Protein AF-A0A382TLR5-F1 (afdb_monomer)

Secondary structure (DSSP, 8-state):
--HHHHHHHHHHHHHHHGGGG------------GGG--------TT-----HHHHHHHIIIIITTTSSTTT-GGG---TT--STTGGGGHHHHHHHHHHHHTT-SS--

Solvent-accessible surface area (backbone atoms only — not comparable to full-atom values): 6902 Å² total; per-residue (Å²): 133,71,68,65,60,54,52,54,52,53,54,53,54,54,56,62,60,67,64,77,73,72,76,77,72,91,66,84,74,77,78,75,63,80,90,75,68,76,77,78,74,71,76,57,95,78,66,78,84,81,49,53,64,59,51,26,50,49,45,54,70,71,43,30,78,47,18,16,87,83,67,35,44,95,82,37,62,44,67,92,58,46,56,81,54,30,80,84,41,42,72,60,48,51,50,51,51,53,38,44,77,67,61,66,44,79,73,131

pLDDT: mean 78.65, std 18.73, range [50.59, 98.19]

Mean predicted aligned error: 16.0 Å

Foldseek 3Di:
DPPVVVVVVVVVVVVVVVPPPPDPDPPPPPPPDPPPPPPPCPPDPPDDPCDQVNVQVVCVVFPQVQADPPNCPPVHHCVVPGSVCCVVVVVRNVSVVVCVVVVVPPDD

Structure (mmCIF, N/CA/C/O backbone):
data_AF-A0A382TLR5-F1
#
_entry.id   AF-A0A382TLR5-F1
#
loop_
_atom_site.group_PDB
_atom_site.id
_atom_site.type_symbol
_atom_site.label_atom_id
_atom_site.label_alt_id
_atom_site.label_comp_id
_atom_site.label_asym_id
_atom_site.label_entity_id
_atom_site.label_seq_id
_atom_site.pdbx_PDB_ins_code
_atom_site.Cartn_x
_atom_site.Cartn_y
_atom_site.Cartn_z
_atom_site.occupancy
_atom_site.B_iso_or_equiv
_atom_site.auth_seq_id
_atom_site.auth_comp_id
_atom_site.auth_asym_id
_atom_site.auth_atom_id
_atom_site.pdbx_PDB_model_num
ATOM 1 N N . MET A 1 1 ? -33.501 46.271 10.110 1.00 57.66 1 MET A N 1
ATOM 2 C CA . MET A 1 1 ? -33.011 44.905 9.808 1.00 57.66 1 MET A CA 1
ATOM 3 C C . MET A 1 1 ? -32.098 44.815 8.574 1.00 57.66 1 MET A C 1
ATOM 5 O O . MET A 1 1 ? -31.612 43.728 8.316 1.00 57.66 1 MET A O 1
ATOM 9 N N . ASN A 1 2 ? -31.768 45.918 7.875 1.00 54.25 2 ASN A N 1
ATOM 10 C CA . ASN A 1 2 ? -30.864 45.900 6.702 1.00 54.25 2 ASN A CA 1
ATOM 11 C C . ASN A 1 2 ? -29.442 46.430 6.968 1.00 54.25 2 ASN A C 1
ATOM 13 O O . ASN A 1 2 ? -28.609 46.407 6.073 1.00 54.25 2 ASN A O 1
ATOM 17 N N . THR A 1 3 ? -29.156 46.935 8.170 1.00 56.38 3 THR A N 1
ATOM 18 C CA . THR A 1 3 ? -27.842 47.507 8.520 1.00 56.38 3 THR A CA 1
ATOM 19 C C . THR A 1 3 ? -26.846 46.459 9.023 1.00 56.38 3 THR A C 1
ATOM 21 O O . THR A 1 3 ? -25.641 46.653 8.921 1.00 56.38 3 THR A O 1
ATOM 24 N N . LEU A 1 4 ? -27.339 45.329 9.543 1.00 57.44 4 LEU A N 1
ATOM 25 C CA . LEU A 1 4 ? -26.509 44.219 10.026 1.00 57.44 4 LEU A CA 1
ATOM 26 C C . LEU A 1 4 ? -25.977 43.3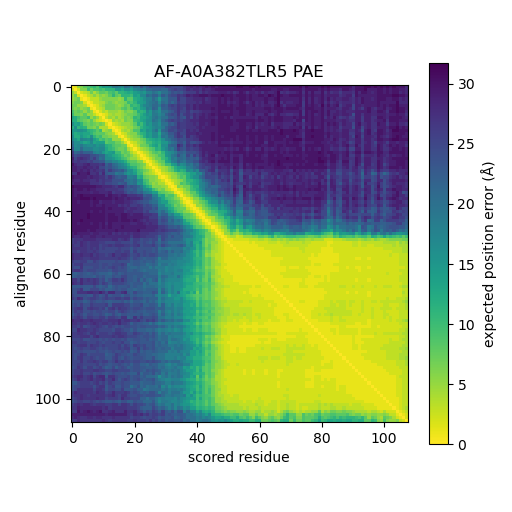52 8.875 1.00 57.44 4 LEU A C 1
ATOM 28 O O . LEU A 1 4 ? -24.845 42.882 8.928 1.00 57.44 4 LEU A O 1
ATOM 32 N N . THR A 1 5 ? -26.763 43.177 7.811 1.00 58.38 5 THR A N 1
ATOM 33 C CA . THR A 1 5 ? -26.378 42.379 6.638 1.00 58.38 5 THR A CA 1
ATOM 34 C C . THR A 1 5 ? -25.335 43.080 5.768 1.00 58.38 5 THR A C 1
ATOM 36 O O . THR A 1 5 ? -24.430 42.424 5.262 1.00 58.38 5 THR A O 1
ATOM 39 N N . THR A 1 6 ? -25.386 44.409 5.643 1.00 58.94 6 THR A N 1
ATOM 40 C CA . THR A 1 6 ? -24.368 45.183 4.910 1.00 58.94 6 THR A CA 1
ATOM 41 C C . THR A 1 6 ? -23.021 45.214 5.632 1.00 58.94 6 THR A C 1
ATOM 43 O O . THR A 1 6 ? -21.982 45.121 4.980 1.00 58.94 6 THR A O 1
ATOM 46 N N . ALA A 1 7 ? -23.021 45.266 6.968 1.00 59.50 7 ALA A N 1
ATOM 47 C CA . ALA A 1 7 ? -21.796 45.210 7.766 1.00 59.50 7 ALA A CA 1
ATOM 48 C C . ALA A 1 7 ? -21.058 43.867 7.605 1.00 59.50 7 ALA A C 1
ATOM 50 O O . ALA A 1 7 ? -19.842 43.850 7.431 1.00 59.50 7 ALA A O 1
ATOM 51 N N . LEU A 1 8 ? -21.790 42.746 7.583 1.00 59.62 8 LEU A N 1
ATOM 52 C CA . LEU A 1 8 ? -21.217 41.408 7.380 1.00 59.62 8 LEU A CA 1
ATOM 53 C C . LEU A 1 8 ? -20.593 41.229 5.985 1.00 59.62 8 LEU A C 1
ATOM 55 O O . LEU A 1 8 ? -19.514 40.648 5.871 1.00 59.62 8 LEU A O 1
ATOM 59 N N . VAL A 1 9 ? -21.217 41.770 4.932 1.00 60.38 9 VAL A N 1
ATOM 60 C CA . VAL A 1 9 ? -20.674 41.708 3.561 1.00 60.38 9 VAL A CA 1
ATOM 61 C C . VAL A 1 9 ? -19.407 42.561 3.416 1.00 60.38 9 VAL A C 1
ATOM 63 O O . VAL A 1 9 ? -18.444 42.119 2.791 1.00 60.38 9 VAL A O 1
ATOM 66 N N . ALA A 1 10 ? -19.363 43.747 4.033 1.00 57.56 10 ALA A N 1
ATOM 67 C CA . ALA A 1 10 ? -18.185 44.617 3.992 1.00 57.56 10 ALA A CA 1
ATOM 68 C C . ALA A 1 10 ? -16.969 43.995 4.704 1.00 57.56 10 ALA A C 1
ATOM 70 O O . ALA A 1 10 ? -15.849 44.083 4.203 1.00 57.56 10 ALA A O 1
ATOM 71 N N . ILE A 1 11 ? -17.193 43.311 5.832 1.00 59.78 11 ILE A N 1
ATOM 72 C CA . ILE A 1 11 ? -16.132 42.603 6.564 1.00 59.78 11 ILE A CA 1
ATOM 73 C C . ILE A 1 11 ? -15.613 41.409 5.743 1.00 59.78 11 ILE A C 1
ATOM 75 O O . ILE A 1 11 ? -14.402 41.216 5.646 1.00 59.78 11 ILE A O 1
ATOM 79 N N . GLY A 1 12 ? -16.502 40.650 5.090 1.00 55.25 12 GLY A N 1
ATOM 80 C CA . GLY A 1 12 ? -16.116 39.531 4.220 1.00 55.25 12 GLY A CA 1
ATOM 81 C C . GLY A 1 12 ? -15.308 39.960 2.989 1.00 55.25 12 GLY A C 1
ATOM 82 O O . GLY A 1 12 ? -14.319 39.313 2.646 1.00 55.25 12 GLY A O 1
ATOM 83 N N . ALA A 1 13 ? -15.671 41.082 2.360 1.00 58.66 13 ALA A N 1
ATOM 84 C CA . ALA A 1 13 ? -14.928 41.639 1.228 1.00 58.66 13 ALA A CA 1
ATOM 85 C C . ALA A 1 13 ? -13.542 42.175 1.637 1.00 58.66 13 ALA A C 1
ATOM 87 O O . ALA A 1 13 ? -12.572 41.986 0.905 1.00 58.66 13 ALA A O 1
ATOM 88 N N . ALA A 1 14 ? -13.421 42.783 2.824 1.00 58.06 14 ALA A N 1
ATOM 89 C CA . ALA A 1 14 ? -12.139 43.250 3.354 1.00 58.06 14 ALA A CA 1
ATOM 90 C C . ALA A 1 14 ? -11.178 42.091 3.691 1.00 58.06 14 ALA A C 1
ATOM 92 O O . ALA A 1 14 ? -9.980 42.189 3.432 1.00 58.06 14 ALA A O 1
ATOM 93 N N . LEU A 1 15 ? -11.699 40.970 4.204 1.00 57.91 15 LEU A N 1
ATOM 94 C CA . LEU A 1 15 ? -10.915 39.756 4.475 1.00 57.91 15 LEU A CA 1
ATOM 95 C C . LEU A 1 15 ? -10.439 39.048 3.195 1.00 57.91 15 LEU A C 1
ATOM 97 O O . LEU A 1 15 ? -9.322 38.536 3.169 1.00 57.91 15 LEU A O 1
ATOM 101 N N . LEU A 1 16 ? -11.233 39.066 2.119 1.00 55.94 16 LEU A N 1
ATOM 102 C CA . LEU A 1 16 ? -10.838 38.515 0.813 1.00 55.94 16 LEU A CA 1
ATOM 103 C C . LEU A 1 16 ? -9.702 39.309 0.143 1.00 55.94 16 LEU A C 1
ATOM 105 O O . LEU A 1 16 ? -8.878 38.718 -0.557 1.00 55.94 16 LEU A O 1
ATOM 109 N N . LEU A 1 17 ? -9.623 40.626 0.368 1.00 57.62 17 LEU A N 1
ATOM 110 C CA . LEU A 1 17 ? -8.530 41.452 -0.162 1.00 57.62 17 LEU A CA 1
ATOM 111 C C . LEU A 1 17 ? -7.202 41.241 0.584 1.00 57.62 17 LEU A C 1
ATOM 113 O O . LEU A 1 17 ? -6.145 41.352 -0.028 1.00 57.62 17 LEU A O 1
ATOM 117 N N . ALA A 1 18 ? -7.234 40.888 1.872 1.00 55.72 18 ALA A N 1
ATOM 118 C CA . ALA A 1 18 ? -6.023 40.709 2.680 1.00 55.72 18 ALA A CA 1
ATOM 119 C C . ALA A 1 18 ? -5.237 39.413 2.377 1.00 55.72 18 ALA A C 1
ATOM 121 O O . ALA A 1 18 ? -4.089 39.286 2.788 1.00 55.72 18 ALA A O 1
ATOM 122 N N . VAL A 1 19 ? -5.824 38.452 1.654 1.00 57.34 19 VAL A N 1
ATOM 123 C CA . VAL A 1 19 ? -5.176 37.166 1.314 1.00 57.34 19 VAL A CA 1
ATOM 124 C C . VAL A 1 19 ? -4.249 37.256 0.092 1.00 57.34 19 VAL A C 1
ATOM 126 O O . VAL A 1 19 ? -3.438 36.363 -0.130 1.00 57.34 19 VAL A O 1
ATOM 129 N N . GLN A 1 20 ? -4.317 38.332 -0.696 1.00 55.00 20 GLN A N 1
ATOM 130 C CA . GLN A 1 20 ? -3.586 38.432 -1.969 1.00 55.00 20 GLN A CA 1
ATOM 131 C C . GLN A 1 20 ? -2.110 38.844 -1.840 1.00 55.00 20 GLN A C 1
ATOM 133 O O . GLN A 1 20 ? -1.415 38.865 -2.850 1.00 55.00 20 GLN A O 1
ATOM 138 N N . THR A 1 21 ? -1.610 39.146 -0.636 1.00 54.81 21 THR A N 1
ATOM 139 C CA . THR A 1 21 ? -0.223 39.615 -0.434 1.00 54.81 21 THR A CA 1
ATOM 140 C C . THR A 1 21 ? 0.663 38.627 0.325 1.00 54.81 21 THR A C 1
ATOM 142 O O . THR A 1 21 ? 1.677 39.026 0.892 1.00 54.81 21 THR A O 1
ATOM 145 N N . VAL A 1 22 ? 0.294 37.344 0.383 1.00 51.81 22 VAL A N 1
ATOM 146 C CA . VAL A 1 22 ? 1.261 36.307 0.765 1.00 51.81 22 VAL A CA 1
ATOM 147 C C . VAL A 1 22 ? 2.089 36.001 -0.476 1.00 51.81 22 VAL A C 1
ATOM 149 O O . VAL A 1 22 ? 1.694 35.177 -1.297 1.00 51.81 22 VAL A O 1
ATOM 152 N N . ASP A 1 23 ? 3.208 36.708 -0.624 1.00 58.72 23 ASP A N 1
ATOM 153 C CA . ASP A 1 23 ? 4.270 36.339 -1.554 1.00 58.72 23 ASP A CA 1
ATOM 154 C C . ASP A 1 23 ? 4.778 34.939 -1.167 1.00 58.72 23 ASP A C 1
ATOM 156 O O . ASP A 1 23 ? 5.316 34.766 -0.065 1.00 58.72 23 ASP A O 1
ATOM 160 N N . PRO A 1 24 ? 4.577 33.907 -2.006 1.00 56.28 24 PRO A N 1
ATOM 161 C CA . PRO A 1 24 ? 5.185 32.615 -1.766 1.00 56.28 24 PRO A CA 1
ATOM 162 C C . PRO A 1 24 ? 6.692 32.790 -1.936 1.00 56.28 24 PRO A C 1
ATOM 164 O O . PRO A 1 24 ? 7.160 33.115 -3.023 1.00 56.28 24 PRO A O 1
ATOM 167 N N . ASP A 1 25 ? 7.397 32.636 -0.818 1.00 50.59 25 ASP A N 1
ATOM 168 C CA . ASP A 1 25 ? 8.819 32.343 -0.678 1.00 50.59 25 ASP A CA 1
ATOM 169 C C . ASP A 1 25 ? 9.589 32.370 -2.007 1.00 50.59 25 ASP A C 1
ATOM 171 O O . ASP A 1 25 ? 9.527 31.443 -2.819 1.00 50.59 25 ASP A O 1
ATOM 175 N N . SER A 1 26 ? 10.354 33.443 -2.204 1.00 56.38 26 SER A N 1
ATOM 176 C CA . SER A 1 26 ? 11.441 33.536 -3.175 1.00 56.38 26 SER A CA 1
ATOM 177 C C . SER A 1 26 ? 12.583 32.585 -2.791 1.00 56.38 26 SER A C 1
ATOM 179 O O . SER A 1 26 ? 13.739 32.993 -2.669 1.00 56.38 26 SER A O 1
ATOM 181 N N . GLY A 1 27 ? 12.261 31.319 -2.550 1.00 52.16 27 GLY A N 1
ATOM 182 C CA . GLY A 1 27 ? 13.214 30.238 -2.534 1.00 52.16 27 GLY A CA 1
ATOM 183 C C . GLY A 1 27 ? 13.726 30.092 -3.955 1.00 52.16 27 GLY A C 1
ATOM 184 O O . GLY A 1 27 ? 12.970 29.800 -4.882 1.00 52.16 27 GLY A O 1
ATOM 185 N N . SER A 1 28 ? 15.019 30.326 -4.147 1.00 54.06 28 SER A N 1
ATOM 186 C CA . SER A 1 28 ? 15.718 29.941 -5.364 1.00 54.06 28 SER A CA 1
ATOM 187 C C . SER A 1 28 ? 15.670 28.416 -5.473 1.00 54.06 28 SER A C 1
ATOM 189 O O . SER A 1 28 ? 16.562 27.717 -4.992 1.00 54.06 28 SER A O 1
ATOM 191 N N . TYR A 1 29 ? 14.598 27.885 -6.056 1.00 61.22 29 TYR A N 1
AT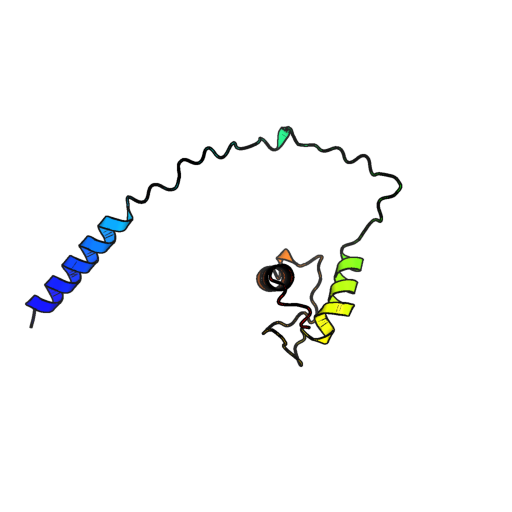OM 192 C CA . TYR A 1 29 ? 14.585 26.517 -6.537 1.00 61.22 29 TYR A CA 1
ATOM 193 C C . TYR A 1 29 ? 15.485 26.506 -7.769 1.00 61.22 29 TYR A C 1
ATOM 195 O O . TYR A 1 29 ? 15.130 26.960 -8.855 1.00 61.22 29 TYR A O 1
ATOM 203 N N . GLU A 1 30 ? 16.721 26.066 -7.576 1.00 52.94 30 GLU A N 1
ATOM 204 C CA . GLU A 1 30 ? 17.596 25.790 -8.699 1.00 52.94 30 GLU A CA 1
ATOM 205 C C . GLU A 1 30 ? 16.983 24.596 -9.439 1.00 52.94 30 GLU A C 1
ATOM 207 O O . GLU A 1 30 ? 16.986 23.463 -8.951 1.00 52.94 30 GLU A O 1
ATOM 212 N N . VAL A 1 31 ? 16.348 24.869 -10.581 1.00 58.72 31 VAL A N 1
ATOM 213 C CA . VAL A 1 31 ? 15.864 23.827 -11.487 1.00 58.72 31 VAL A CA 1
ATOM 214 C C . VAL A 1 31 ? 17.101 23.143 -12.048 1.00 58.72 31 VAL A C 1
ATOM 216 O O . VAL A 1 31 ? 17.680 23.589 -13.037 1.00 58.72 31 VAL A O 1
ATOM 219 N N . VAL A 1 32 ? 17.534 22.068 -11.395 1.00 62.94 32 VAL A N 1
ATOM 220 C CA . VAL A 1 32 ? 18.571 21.195 -11.941 1.00 62.94 32 VAL A CA 1
ATOM 221 C C . VAL A 1 32 ? 18.002 20.585 -13.219 1.00 62.94 32 VAL A C 1
ATOM 223 O O . VAL A 1 32 ? 17.023 19.837 -13.182 1.00 62.94 32 VAL A O 1
ATOM 226 N N . SER A 1 33 ? 18.585 20.958 -14.358 1.00 64.06 33 SER A N 1
ATOM 227 C CA . SER A 1 33 ? 18.168 20.483 -15.674 1.00 64.06 33 SER A CA 1
ATOM 228 C C . SER A 1 33 ? 18.222 18.946 -15.718 1.00 64.06 33 SER A C 1
ATOM 230 O O . SER A 1 33 ? 19.262 18.368 -15.386 1.00 64.06 33 SER A O 1
ATOM 232 N N . PRO A 1 34 ? 17.151 18.247 -16.149 1.00 58.75 34 PRO A N 1
ATOM 233 C CA . PRO A 1 34 ? 17.142 16.783 -16.248 1.00 58.75 34 PRO A CA 1
ATOM 234 C C . PRO A 1 34 ? 18.219 16.213 -17.182 1.00 58.75 34 PRO A C 1
ATOM 236 O O . PRO A 1 34 ? 18.523 15.025 -17.118 1.00 58.75 34 PRO A O 1
ATOM 239 N N . ALA A 1 35 ? 18.798 17.052 -18.046 1.00 59.19 35 ALA A N 1
ATOM 240 C CA . ALA A 1 35 ? 19.745 16.646 -19.078 1.00 59.19 35 ALA A CA 1
ATOM 241 C C . ALA A 1 35 ? 21.110 16.170 -18.544 1.00 59.19 35 ALA A C 1
ATOM 243 O O . ALA A 1 35 ? 21.838 15.515 -19.283 1.00 59.19 35 ALA A O 1
ATOM 244 N N . GLU A 1 36 ? 21.463 16.457 -17.285 1.00 52.34 36 GLU A N 1
ATOM 245 C CA . GLU A 1 36 ? 22.810 16.172 -16.756 1.00 52.34 36 GLU A CA 1
ATOM 246 C C . GLU A 1 36 ? 22.853 15.070 -15.691 1.00 52.34 36 GLU A C 1
ATOM 248 O O . GLU A 1 36 ? 23.932 14.664 -15.261 1.00 52.34 36 GLU A O 1
ATOM 253 N N . ARG A 1 37 ? 21.704 14.529 -15.268 1.00 60.53 37 ARG A N 1
ATOM 254 C CA . ARG A 1 37 ? 21.666 13.467 -14.252 1.00 60.53 37 ARG A CA 1
ATOM 255 C C . ARG A 1 37 ? 21.369 12.101 -14.861 1.00 60.53 37 ARG A C 1
ATOM 257 O O . ARG A 1 37 ? 20.483 11.383 -14.415 1.00 60.53 37 ARG A O 1
ATOM 264 N N . THR A 1 38 ? 22.180 11.699 -15.834 1.00 55.12 38 THR A N 1
ATOM 265 C CA . THR A 1 38 ? 22.379 10.275 -16.112 1.00 55.12 38 THR A CA 1
ATOM 266 C C . THR A 1 38 ? 23.368 9.731 -15.086 1.00 55.12 38 THR A C 1
ATOM 268 O O . THR A 1 38 ? 24.572 9.666 -15.330 1.00 55.12 38 THR A O 1
ATOM 271 N N . VAL A 1 39 ? 22.871 9.344 -13.911 1.00 58.94 39 VAL A N 1
ATOM 272 C CA . VAL A 1 39 ? 23.593 8.361 -13.099 1.00 58.94 39 VAL A CA 1
ATOM 273 C C . VAL A 1 39 ? 23.534 7.051 -13.871 1.00 58.94 39 VAL A C 1
ATOM 275 O O . VAL A 1 39 ? 22.543 6.328 -13.824 1.00 58.94 39 VAL A O 1
ATOM 278 N N . ALA A 1 40 ? 24.582 6.779 -14.646 1.00 59.94 40 ALA A N 1
ATOM 279 C CA . ALA A 1 40 ? 24.819 5.451 -15.175 1.00 59.94 40 ALA A CA 1
ATOM 280 C C . ALA A 1 40 ? 25.095 4.538 -13.974 1.00 59.94 40 ALA A C 1
ATOM 282 O O . ALA A 1 40 ? 26.231 4.410 -13.520 1.00 59.94 40 ALA A O 1
ATOM 283 N N . PHE A 1 41 ? 24.038 3.938 -13.429 1.00 60.09 41 PHE A N 1
ATOM 284 C CA . PHE A 1 41 ? 24.163 2.742 -12.612 1.00 60.09 41 PHE A CA 1
ATOM 285 C C . PHE A 1 41 ? 24.636 1.642 -13.563 1.00 60.09 41 PHE A C 1
ATOM 287 O O . PHE A 1 41 ? 23.841 0.936 -14.178 1.00 60.09 41 PHE A O 1
ATOM 29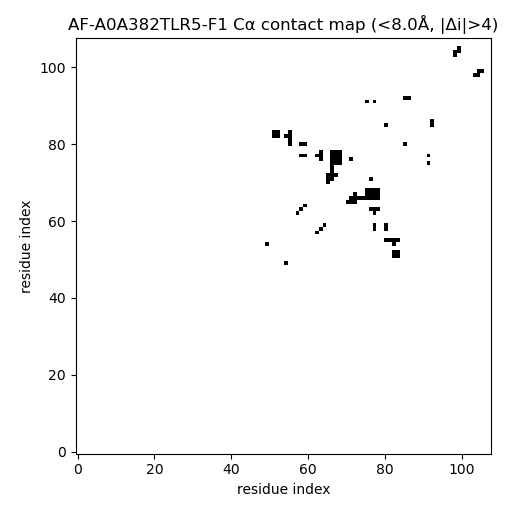4 N N . ALA A 1 42 ? 25.953 1.546 -13.752 1.00 62.94 42 ALA A N 1
ATOM 295 C CA . ALA A 1 42 ? 26.547 0.288 -14.161 1.00 62.94 42 ALA A CA 1
ATOM 296 C C . ALA A 1 42 ? 26.114 -0.710 -13.084 1.00 62.94 42 ALA A C 1
ATOM 298 O O . ALA A 1 42 ? 26.537 -0.569 -11.939 1.00 62.94 42 ALA A O 1
ATOM 299 N N . GLY A 1 43 ? 25.163 -1.588 -13.421 1.00 57.34 43 GLY A N 1
ATOM 300 C CA . GLY A 1 43 ? 24.576 -2.531 -12.477 1.00 57.34 43 GLY A CA 1
ATOM 301 C C . GLY A 1 43 ? 25.693 -3.249 -11.738 1.00 57.34 43 GLY A C 1
ATOM 302 O O . GLY A 1 43 ? 26.505 -3.934 -12.363 1.00 57.34 43 GLY A O 1
ATOM 303 N N . ASP A 1 44 ? 25.784 -3.012 -10.431 1.00 66.62 44 ASP A N 1
ATOM 304 C CA . ASP A 1 44 ? 26.721 -3.739 -9.595 1.00 66.62 44 ASP A CA 1
ATOM 305 C C . ASP A 1 44 ? 26.318 -5.222 -9.668 1.00 66.62 44 ASP A C 1
ATOM 307 O O . A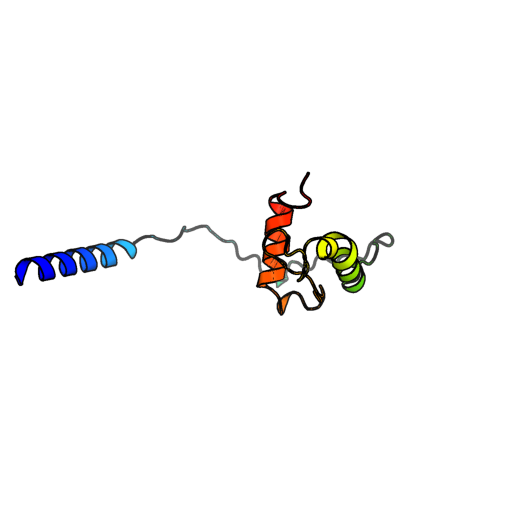SP A 1 44 ? 25.140 -5.541 -9.490 1.00 66.62 44 ASP A O 1
ATOM 311 N N . PRO A 1 45 ? 27.244 -6.148 -9.969 1.00 59.59 45 PRO A N 1
ATOM 312 C CA . PRO A 1 45 ? 26.922 -7.566 -10.130 1.00 59.59 45 PRO A CA 1
ATOM 313 C C . PRO A 1 45 ? 26.426 -8.236 -8.831 1.00 59.59 45 PRO A C 1
ATOM 315 O O . PRO A 1 45 ? 26.186 -9.442 -8.828 1.00 59.59 45 PRO A O 1
ATOM 318 N N . GLY A 1 46 ? 26.268 -7.478 -7.738 1.00 62.66 46 GLY A N 1
ATOM 319 C CA . GLY A 1 46 ? 25.630 -7.877 -6.489 1.00 62.66 46 GLY A CA 1
ATOM 320 C C . GLY A 1 46 ? 24.245 -7.267 -6.231 1.00 62.66 46 GLY A C 1
ATOM 321 O O . GLY A 1 46 ? 23.696 -7.512 -5.155 1.00 62.66 46 GLY A O 1
ATOM 322 N N . THR A 1 47 ? 23.645 -6.496 -7.151 1.00 68.44 47 THR A N 1
ATOM 323 C CA . THR A 1 47 ? 22.284 -5.978 -6.934 1.00 68.44 47 THR A CA 1
ATOM 324 C C . THR A 1 47 ? 21.260 -7.092 -7.097 1.00 68.44 47 THR A C 1
ATOM 326 O O . THR A 1 47 ? 21.065 -7.611 -8.195 1.00 68.44 47 THR A O 1
ATOM 329 N N . ILE A 1 48 ? 20.584 -7.438 -6.000 1.00 77.25 48 ILE A N 1
ATOM 330 C CA . ILE A 1 48 ? 19.351 -8.223 -6.046 1.00 77.25 48 ILE A CA 1
ATOM 331 C C . ILE A 1 48 ? 18.340 -7.427 -6.871 1.00 77.25 48 ILE A C 1
ATOM 333 O O . ILE A 1 48 ? 17.982 -6.309 -6.494 1.00 77.25 48 ILE A O 1
ATOM 337 N N . ASP A 1 49 ? 17.914 -7.996 -7.995 1.00 86.81 49 ASP A N 1
ATOM 338 C CA . ASP A 1 49 ? 16.828 -7.438 -8.790 1.00 86.81 49 ASP A CA 1
ATOM 339 C C . ASP A 1 49 ? 15.520 -7.706 -8.041 1.00 86.81 49 ASP A C 1
ATOM 341 O O . ASP A 1 49 ? 15.079 -8.849 -7.929 1.00 86.81 49 ASP A O 1
ATOM 345 N N . VAL A 1 50 ? 14.974 -6.662 -7.419 1.00 91.25 50 VAL A N 1
ATOM 346 C CA . VAL A 1 50 ? 13.689 -6.729 -6.723 1.00 91.25 50 VAL A CA 1
ATOM 347 C C . VAL A 1 50 ? 12.624 -6.286 -7.706 1.00 91.25 50 VAL A C 1
ATOM 349 O O . VAL A 1 50 ? 12.535 -5.108 -8.062 1.00 91.25 50 VAL A O 1
ATOM 352 N N . THR A 1 51 ? 11.796 -7.232 -8.124 1.00 96.00 51 THR A N 1
ATOM 353 C CA . THR A 1 51 ? 10.720 -6.970 -9.074 1.00 96.00 51 THR A CA 1
ATOM 354 C C . THR A 1 51 ? 9.505 -6.360 -8.374 1.00 96.00 51 THR A C 1
ATOM 356 O O . THR A 1 51 ? 9.325 -6.466 -7.158 1.00 96.00 51 THR A O 1
ATOM 359 N N . THR A 1 52 ? 8.603 -5.738 -9.136 1.00 96.00 52 THR A N 1
ATOM 360 C CA . THR A 1 52 ? 7.312 -5.289 -8.588 1.00 96.00 52 THR A CA 1
ATOM 361 C C . THR A 1 52 ? 6.460 -6.453 -8.085 1.00 96.00 52 THR A C 1
ATOM 363 O O . THR A 1 52 ? 5.693 -6.270 -7.145 1.00 96.00 52 THR A O 1
ATOM 366 N N . GLU A 1 53 ? 6.614 -7.649 -8.659 1.00 97.12 53 GLU A N 1
ATOM 367 C CA . GLU A 1 53 ? 5.942 -8.869 -8.198 1.00 97.12 53 GLU A CA 1
ATOM 368 C C . GLU A 1 53 ? 6.437 -9.301 -6.809 1.00 97.12 53 GLU A C 1
ATOM 370 O O . GLU A 1 53 ? 5.624 -9.619 -5.933 1.00 97.12 53 GLU A O 1
ATOM 375 N N . ASP A 1 54 ? 7.749 -9.217 -6.561 1.00 97.44 54 ASP A N 1
ATOM 376 C CA . ASP A 1 54 ? 8.323 -9.459 -5.232 1.00 97.44 54 ASP A CA 1
ATOM 377 C C . ASP A 1 54 ? 7.723 -8.492 -4.203 1.00 97.44 54 ASP A C 1
ATOM 379 O O . ASP A 1 54 ? 7.307 -8.893 -3.113 1.00 97.44 54 ASP A O 1
ATOM 383 N N . LEU A 1 55 ? 7.597 -7.212 -4.563 1.00 96.62 55 LEU A N 1
ATOM 384 C CA . LEU A 1 55 ? 6.991 -6.200 -3.696 1.00 96.62 55 LEU A CA 1
ATOM 385 C C . LEU A 1 55 ? 5.491 -6.450 -3.466 1.00 96.62 55 LEU A C 1
ATOM 387 O O . LEU A 1 55 ? 5.020 -6.322 -2.333 1.00 96.62 55 LEU A O 1
ATOM 391 N N . THR A 1 56 ? 4.742 -6.851 -4.495 1.00 98.06 56 THR A N 1
ATOM 392 C CA . THR A 1 56 ? 3.330 -7.248 -4.366 1.00 98.06 56 THR A CA 1
ATOM 393 C C . THR A 1 56 ? 3.183 -8.449 -3.428 1.00 98.06 56 THR A C 1
ATOM 395 O O . THR A 1 56 ? 2.270 -8.489 -2.599 1.00 98.06 56 THR A O 1
ATOM 398 N N . THR A 1 57 ? 4.117 -9.399 -3.470 1.00 97.88 57 THR A N 1
ATOM 399 C CA . THR A 1 57 ? 4.166 -10.531 -2.532 1.00 97.88 57 THR A CA 1
ATOM 400 C C . THR A 1 57 ? 4.418 -10.068 -1.095 1.00 97.88 57 THR A C 1
ATOM 402 O O . THR A 1 57 ? 3.734 -10.519 -0.175 1.00 97.88 57 THR A O 1
ATOM 405 N N . LEU A 1 58 ? 5.326 -9.110 -0.878 1.00 96.31 58 LEU A N 1
ATOM 406 C CA . LEU A 1 58 ? 5.579 -8.546 0.455 1.00 96.31 58 LEU A CA 1
ATOM 407 C C . LEU A 1 58 ? 4.341 -7.856 1.044 1.00 96.31 58 LEU A C 1
ATOM 409 O O . LEU A 1 58 ? 4.028 -8.058 2.220 1.00 96.31 58 LEU A O 1
ATOM 413 N N . VAL A 1 59 ? 3.614 -7.072 0.243 1.00 97.00 59 VAL A N 1
ATOM 414 C CA . VAL A 1 59 ? 2.382 -6.402 0.694 1.00 97.00 59 VAL A CA 1
ATOM 415 C C . VAL A 1 59 ? 1.325 -7.428 1.104 1.00 97.00 59 VAL A C 1
ATOM 417 O O . VAL A 1 59 ? 0.704 -7.293 2.163 1.00 97.00 59 VAL A O 1
ATOM 420 N N . GLN A 1 60 ? 1.146 -8.481 0.305 1.00 97.69 60 GLN A N 1
ATOM 421 C CA . GLN A 1 60 ? 0.219 -9.567 0.623 1.00 97.69 60 GLN A CA 1
ATOM 422 C C . GLN A 1 60 ? 0.612 -10.284 1.923 1.00 97.69 60 GLN A C 1
ATOM 424 O O . GLN A 1 60 ? -0.232 -10.519 2.786 1.00 97.69 60 GLN A O 1
ATOM 429 N N . GLN A 1 61 ? 1.902 -10.572 2.098 1.00 96.38 61 GLN A N 1
ATOM 430 C CA . GLN A 1 61 ? 2.397 -11.337 3.238 1.00 96.38 61 GLN A CA 1
ATOM 431 C C . GLN A 1 61 ? 2.332 -10.566 4.563 1.0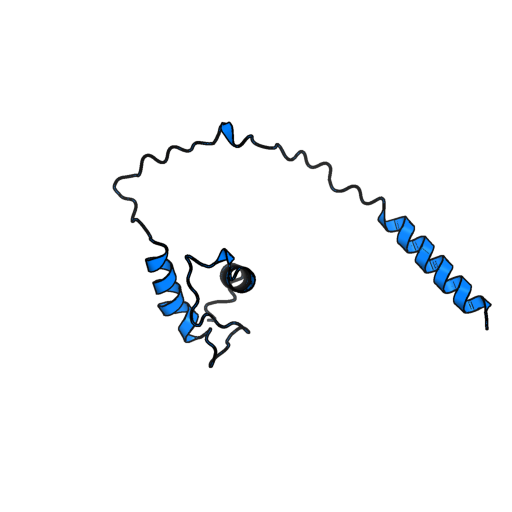0 96.38 61 GLN A C 1
ATOM 433 O O . GLN A 1 61 ? 1.995 -11.152 5.594 1.00 96.38 61 GLN A O 1
ATOM 438 N N . TYR A 1 62 ? 2.677 -9.278 4.563 1.00 95.00 62 TYR A N 1
ATOM 439 C CA . TYR A 1 62 ? 2.867 -8.523 5.806 1.00 95.00 62 TYR A CA 1
ATOM 440 C C . TYR A 1 62 ? 1.769 -7.504 6.086 1.00 95.00 62 TYR A C 1
ATOM 442 O O . TYR A 1 62 ? 1.489 -7.209 7.247 1.00 95.00 62 TYR A O 1
ATOM 450 N N . CYS A 1 63 ? 1.143 -6.952 5.048 1.00 95.69 63 CYS A N 1
ATOM 451 C CA . CYS A 1 63 ? 0.204 -5.849 5.209 1.00 95.69 63 CYS A CA 1
ATOM 452 C C . CYS A 1 63 ? -1.249 -6.334 5.141 1.00 95.69 63 CYS A C 1
ATOM 454 O O . CYS A 1 63 ? -2.057 -5.956 5.991 1.00 95.69 63 CYS A O 1
ATOM 456 N N . GLN A 1 64 ? -1.582 -7.206 4.181 1.00 96.94 64 GLN A N 1
ATOM 457 C CA . GLN A 1 64 ? -2.958 -7.682 3.966 1.00 96.94 64 GLN A CA 1
ATOM 458 C C . GLN A 1 64 ? -3.517 -8.517 5.120 1.00 96.94 64 GLN A C 1
ATOM 460 O O . GLN A 1 64 ? -4.732 -8.604 5.251 1.00 96.94 64 GLN A O 1
ATOM 465 N N . VAL A 1 65 ? -2.682 -9.095 5.988 1.00 94.25 65 VAL A N 1
ATOM 466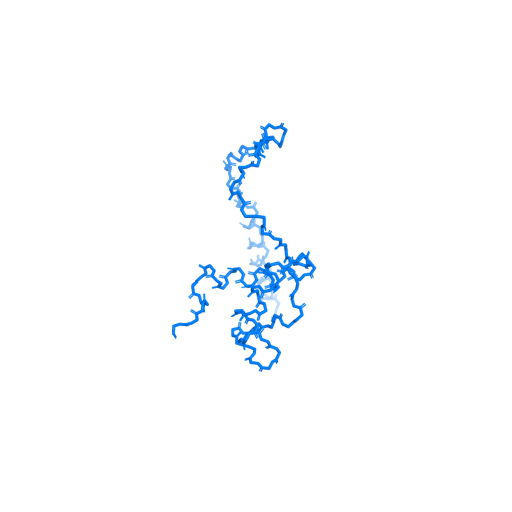 C CA . VAL A 1 65 ? -3.167 -9.871 7.146 1.00 94.25 65 VAL A CA 1
ATOM 467 C C . VAL A 1 65 ? -4.060 -9.014 8.058 1.00 94.25 65 VAL A C 1
ATOM 469 O O . VAL A 1 65 ? -5.093 -9.487 8.529 1.00 94.25 65 VAL A O 1
ATOM 472 N N . CYS A 1 66 ? -3.709 -7.737 8.248 1.00 95.62 66 CYS A N 1
ATOM 473 C CA . CYS A 1 66 ? -4.464 -6.799 9.089 1.00 95.62 66 CYS A CA 1
ATOM 474 C C . CYS A 1 66 ? -5.219 -5.732 8.277 1.00 95.62 66 CYS A C 1
ATOM 476 O O . CYS A 1 66 ? -6.273 -5.253 8.703 1.00 95.62 66 CYS A O 1
ATOM 478 N N . HIS A 1 67 ? -4.692 -5.350 7.112 1.00 97.06 67 HIS A N 1
ATOM 479 C CA . HIS A 1 67 ? -5.291 -4.365 6.213 1.00 97.06 67 HIS A CA 1
ATOM 480 C C . HIS A 1 67 ? -6.008 -5.065 5.061 1.00 97.06 67 HIS A C 1
ATOM 482 O O . HIS A 1 67 ? -5.525 -5.096 3.932 1.00 97.06 67 HIS A O 1
ATOM 488 N N . ASN A 1 68 ? -7.166 -5.641 5.352 1.00 97.62 68 ASN A N 1
ATOM 489 C CA . ASN A 1 68 ? -8.050 -6.273 4.374 1.00 97.62 68 ASN A CA 1
ATOM 490 C C . ASN A 1 68 ? -9.497 -5.833 4.614 1.00 97.62 68 ASN A C 1
ATOM 492 O O . ASN A 1 68 ? -9.785 -5.146 5.595 1.00 97.62 68 ASN A O 1
ATOM 496 N N . ASP A 1 69 ? -10.404 -6.264 3.741 1.00 97.88 69 ASP A N 1
ATOM 497 C CA . ASP A 1 69 ? -11.816 -5.856 3.784 1.00 97.88 69 ASP A CA 1
ATOM 498 C C . ASP A 1 69 ? -12.559 -6.329 5.045 1.00 97.88 69 ASP A C 1
ATOM 500 O O . ASP A 1 69 ? -13.613 -5.789 5.370 1.00 97.88 69 ASP A O 1
ATOM 504 N N . VAL A 1 70 ? -12.021 -7.323 5.763 1.00 97.12 70 VAL A N 1
ATOM 505 C CA . VAL A 1 70 ? -12.626 -7.875 6.984 1.00 97.12 70 VAL A CA 1
ATOM 506 C C . VAL A 1 70 ? -12.115 -7.149 8.226 1.00 97.12 70 VAL A C 1
ATOM 508 O O . VAL A 1 70 ? -12.900 -6.641 9.021 1.00 97.12 70 VAL A O 1
ATOM 511 N N . MET A 1 71 ? -10.795 -7.106 8.408 1.00 96.88 71 MET A N 1
ATOM 512 C CA . MET A 1 71 ? -10.150 -6.548 9.598 1.00 96.88 71 MET A CA 1
ATOM 513 C C . MET A 1 71 ? -10.106 -5.020 9.568 1.00 96.88 71 MET A C 1
ATOM 515 O O . MET A 1 71 ? -10.179 -4.391 10.621 1.00 96.88 71 MET A O 1
ATOM 519 N N . MET A 1 72 ? -9.948 -4.427 8.378 1.00 95.38 72 MET A N 1
ATOM 520 C CA . MET A 1 72 ? -9.955 -2.983 8.118 1.00 95.38 72 MET A CA 1
ATOM 521 C C . MET A 1 72 ? -9.116 -2.153 9.112 1.00 95.38 72 MET A C 1
ATOM 523 O O . MET A 1 72 ? -9.446 -1.010 9.450 1.00 95.38 72 MET A O 1
ATOM 527 N N . THR A 1 73 ? -8.012 -2.724 9.609 1.00 94.44 73 THR A N 1
ATOM 528 C CA . THR A 1 73 ? -7.190 -2.085 10.644 1.00 94.44 73 THR A CA 1
ATOM 529 C C . THR A 1 73 ? -6.614 -0.783 10.098 1.00 94.44 73 THR A C 1
ATOM 531 O O . THR A 1 73 ? -6.236 -0.696 8.932 1.00 94.44 73 THR A O 1
ATOM 534 N N . GLY A 1 74 ? -6.570 0.274 10.909 1.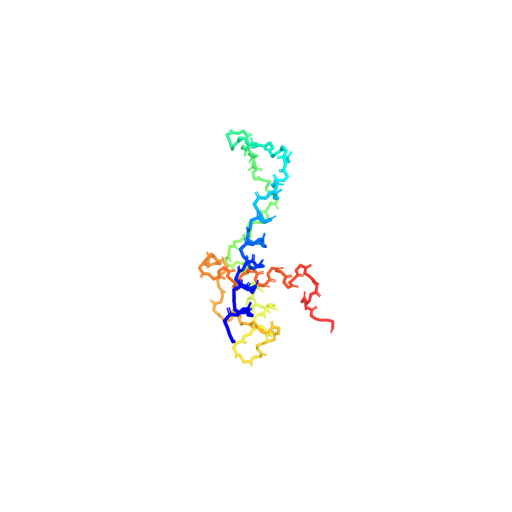00 91.31 74 GLY A N 1
ATOM 535 C CA . GLY A 1 74 ? -6.057 1.571 10.458 1.00 91.31 74 GLY A CA 1
ATOM 536 C C . GLY A 1 74 ? -6.881 2.233 9.341 1.00 91.31 74 GLY A C 1
ATOM 537 O O . GLY A 1 74 ? -6.348 3.138 8.688 1.00 91.31 74 GLY A O 1
ATOM 538 N N . ASN A 1 75 ? -8.143 1.808 9.161 1.00 93.75 75 ASN A N 1
ATOM 539 C CA . ASN A 1 75 ? -9.091 2.277 8.145 1.00 93.75 75 ASN A CA 1
ATOM 540 C C . ASN A 1 75 ? -8.545 2.121 6.716 1.00 93.75 75 ASN A C 1
ATOM 542 O O . ASN A 1 75 ? -8.531 3.074 5.936 1.00 93.75 75 ASN A O 1
ATOM 546 N N . MET A 1 76 ? -8.010 0.936 6.412 1.00 95.25 76 MET A N 1
ATOM 547 C CA . MET A 1 76 ? -7.369 0.630 5.135 1.00 95.25 76 MET A CA 1
ATOM 548 C C . MET A 1 76 ? -7.557 -0.840 4.761 1.00 95.25 76 MET A C 1
ATOM 550 O O . MET A 1 76 ? -7.358 -1.721 5.599 1.00 95.25 76 MET A O 1
ATOM 554 N N . SER A 1 77 ? -7.855 -1.082 3.483 1.00 97.19 77 SER A N 1
ATOM 555 C CA . SER A 1 77 ? -7.812 -2.404 2.861 1.00 97.19 77 SER A CA 1
ATOM 556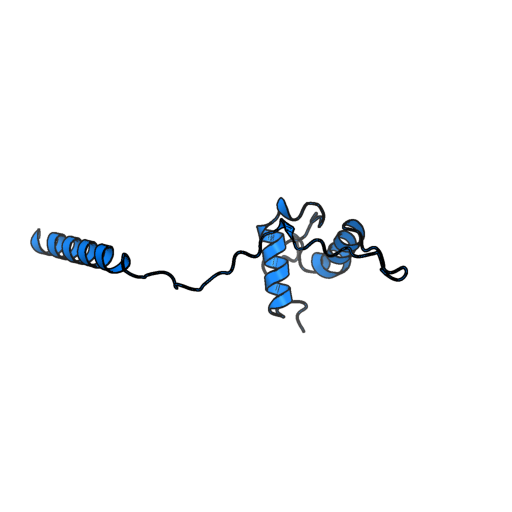 C C . SER A 1 77 ? -6.801 -2.419 1.720 1.00 97.19 77 SER A C 1
ATOM 558 O O . SER A 1 77 ? -6.779 -1.531 0.865 1.00 97.19 77 SER A O 1
ATOM 560 N N . LEU A 1 78 ? -5.968 -3.453 1.718 1.00 97.88 78 LEU A N 1
ATOM 561 C CA . LEU A 1 78 ? -4.991 -3.758 0.684 1.00 97.88 78 LEU A CA 1
ATOM 562 C C . LEU A 1 78 ? -5.379 -5.016 -0.099 1.00 97.88 78 LEU A C 1
ATOM 564 O O .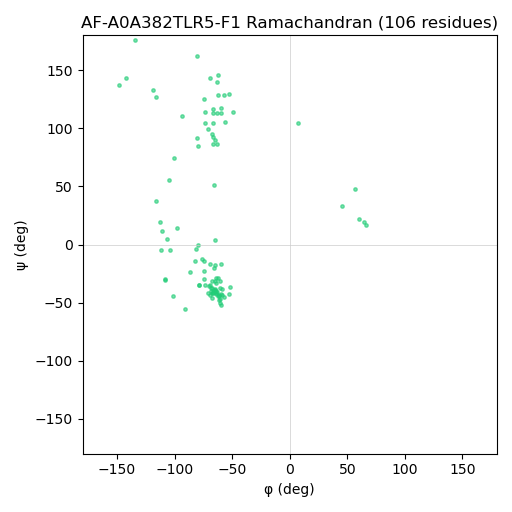 LEU A 1 78 ? -4.550 -5.514 -0.858 1.00 97.88 78 LEU A O 1
ATOM 568 N N . THR A 1 79 ? -6.609 -5.532 0.048 1.00 97.62 79 THR A N 1
ATOM 569 C CA . THR A 1 79 ? -7.108 -6.641 -0.779 1.00 97.62 79 THR A CA 1
ATOM 570 C C . THR A 1 79 ? -6.934 -6.294 -2.259 1.00 97.62 79 THR A C 1
ATOM 572 O O . THR A 1 79 ? -7.285 -5.193 -2.705 1.00 97.62 79 THR A O 1
ATOM 575 N N . GLY A 1 80 ? -6.331 -7.214 -3.015 1.00 96.62 80 GLY A N 1
ATOM 576 C CA . GLY A 1 80 ? -6.059 -7.031 -4.444 1.00 96.62 80 GLY A CA 1
ATOM 577 C C . GLY A 1 80 ? -5.158 -5.834 -4.770 1.00 96.62 80 GLY A C 1
ATOM 578 O O . GLY A 1 80 ? -5.256 -5.282 -5.862 1.00 96.62 80 GLY A O 1
ATOM 579 N N . PHE A 1 81 ? -4.350 -5.350 -3.820 1.00 98.19 81 PHE A N 1
ATOM 580 C CA . PHE A 1 81 ? -3.362 -4.310 -4.098 1.00 98.19 81 PHE A CA 1
ATOM 581 C C . PHE A 1 81 ? -2.175 -4.904 -4.860 1.00 98.19 81 PHE A C 1
ATOM 583 O O . PHE A 1 81 ? -1.550 -5.852 -4.388 1.00 98.19 81 PHE A O 1
ATOM 590 N N . ASP A 1 82 ? -1.869 -4.312 -6.012 1.00 97.94 82 ASP A N 1
ATOM 591 C CA . ASP A 1 82 ? -0.712 -4.632 -6.839 1.00 97.94 82 ASP A CA 1
ATOM 592 C C . ASP A 1 82 ? 0.210 -3.410 -6.906 1.00 97.94 82 ASP A C 1
ATOM 594 O O . ASP A 1 82 ? -0.221 -2.305 -7.240 1.00 97.94 82 ASP A O 1
ATOM 598 N N . VAL A 1 83 ? 1.484 -3.609 -6.571 1.00 97.50 83 VAL A N 1
ATOM 599 C CA . VAL A 1 83 ? 2.511 -2.565 -6.571 1.00 97.50 83 VAL A CA 1
ATOM 600 C C . VAL A 1 83 ? 2.756 -2.034 -7.982 1.00 97.50 83 VAL A C 1
ATOM 602 O O . VAL A 1 83 ? 2.992 -0.835 -8.132 1.00 97.50 83 VAL A O 1
ATOM 605 N N . ALA A 1 84 ? 2.638 -2.870 -9.020 1.00 97.50 84 ALA A N 1
ATOM 606 C CA . ALA A 1 84 ? 2.788 -2.415 -10.404 1.00 97.50 84 ALA A CA 1
ATOM 607 C C . ALA A 1 84 ? 1.680 -1.424 -10.816 1.00 97.50 84 ALA A C 1
ATOM 609 O O . ALA A 1 84 ? 1.935 -0.493 -11.580 1.00 97.50 84 ALA A O 1
ATOM 610 N N . ALA A 1 85 ? 0.479 -1.570 -10.247 1.00 97.50 85 ALA A N 1
ATOM 611 C CA . ALA A 1 85 ? -0.677 -0.701 -10.468 1.00 97.50 85 ALA A CA 1
ATOM 612 C C . ALA A 1 85 ? -0.858 0.373 -9.373 1.00 97.50 85 ALA A C 1
ATOM 614 O O . ALA A 1 85 ? -1.907 1.014 -9.283 1.00 97.50 85 ALA A O 1
ATOM 615 N N . ALA A 1 86 ? 0.153 0.617 -8.528 1.00 97.31 86 ALA A N 1
ATOM 616 C CA . ALA A 1 86 ? 0.071 1.612 -7.457 1.00 97.31 86 ALA A CA 1
ATOM 617 C C . ALA A 1 86 ? -0.387 3.018 -7.917 1.00 97.31 86 ALA A C 1
ATOM 619 O O . ALA A 1 86 ? -1.161 3.632 -7.177 1.00 97.31 86 ALA A O 1
ATOM 620 N N . PRO A 1 87 ? -0.009 3.532 -9.112 1.00 96.62 87 PRO A N 1
ATOM 621 C CA . PRO A 1 87 ? -0.511 4.820 -9.601 1.00 96.62 87 PRO A CA 1
ATOM 622 C C . PRO A 1 87 ? -2.035 4.871 -9.775 1.00 96.62 87 PRO A C 1
ATOM 624 O O . PRO A 1 87 ? -2.647 5.914 -9.557 1.00 96.62 87 PRO A O 1
ATOM 627 N N . GLU A 1 88 ? -2.667 3.747 -10.112 1.00 97.69 88 GLU A N 1
ATOM 628 C CA . GLU A 1 88 ? -4.124 3.635 -10.271 1.00 97.69 88 GLU A CA 1
ATOM 629 C C . GLU A 1 88 ? -4.841 3.632 -8.912 1.00 97.69 88 GLU A C 1
ATOM 631 O O . GLU A 1 88 ? -6.009 4.004 -8.807 1.00 97.69 88 GLU A O 1
ATOM 636 N N . ARG A 1 89 ? -4.120 3.263 -7.845 1.00 96.94 89 ARG A N 1
ATOM 637 C CA . ARG A 1 89 ? -4.584 3.242 -6.450 1.00 96.94 89 ARG A CA 1
ATOM 638 C C . ARG A 1 89 ? -3.800 4.223 -5.572 1.00 96.94 89 ARG A C 1
ATOM 640 O O . ARG A 1 89 ? -3.535 3.929 -4.403 1.00 96.94 89 ARG A O 1
ATOM 647 N N . ALA A 1 90 ? -3.452 5.391 -6.119 1.00 96.94 90 ALA A N 1
ATOM 648 C CA . ALA A 1 90 ? -2.533 6.350 -5.499 1.00 96.94 90 ALA A CA 1
ATOM 649 C C . ALA A 1 90 ? -2.910 6.726 -4.056 1.00 96.94 90 ALA A C 1
ATOM 651 O O . ALA A 1 90 ? -2.052 6.729 -3.179 1.00 96.94 90 ALA A O 1
ATOM 652 N N . GLU A 1 91 ? -4.194 6.963 -3.767 1.00 96.75 91 GLU A N 1
ATOM 653 C CA . GLU A 1 91 ? -4.650 7.274 -2.404 1.00 96.75 91 GLU A CA 1
ATOM 654 C C . GLU A 1 91 ? -4.320 6.148 -1.407 1.00 96.75 91 GLU A C 1
ATOM 656 O O . GLU A 1 91 ? -3.842 6.401 -0.299 1.00 96.75 91 GLU A O 1
ATOM 661 N N . THR A 1 92 ? -4.529 4.891 -1.811 1.00 97.12 92 THR A N 1
ATOM 662 C CA . THR A 1 92 ? -4.211 3.720 -0.982 1.00 97.12 92 THR A CA 1
ATOM 663 C C . THR A 1 92 ? -2.698 3.582 -0.797 1.00 97.12 92 THR A C 1
ATOM 665 O O . THR A 1 92 ? -2.235 3.396 0.331 1.00 97.12 92 THR A O 1
ATOM 668 N N . ALA A 1 93 ? -1.929 3.717 -1.882 1.00 97.75 93 ALA A N 1
ATOM 669 C CA . ALA A 1 93 ? -0.471 3.607 -1.864 1.00 97.75 93 ALA A CA 1
ATOM 670 C C . ALA A 1 93 ? 0.173 4.681 -0.969 1.00 97.75 93 ALA A C 1
ATOM 672 O O . ALA A 1 93 ? 0.973 4.367 -0.085 1.00 97.75 93 ALA A O 1
ATOM 673 N N . GLU A 1 94 ? -0.239 5.940 -1.119 1.00 97.94 94 GLU A N 1
ATOM 674 C CA . GLU A 1 94 ? 0.243 7.045 -0.289 1.00 97.94 94 GLU A CA 1
ATOM 675 C C . GLU A 1 94 ? -0.188 6.890 1.170 1.00 97.94 94 GLU A C 1
ATOM 677 O O . GLU A 1 94 ? 0.598 7.124 2.092 1.00 97.94 94 GLU A O 1
ATOM 682 N N . GLY A 1 95 ? -1.419 6.432 1.414 1.00 96.06 95 GLY A N 1
ATOM 683 C CA . GLY A 1 95 ? -1.889 6.117 2.758 1.00 96.06 95 GLY A CA 1
ATOM 684 C C . GLY A 1 95 ? -1.000 5.082 3.458 1.00 96.06 95 GLY A C 1
ATOM 685 O O . GLY A 1 95 ? -0.632 5.283 4.621 1.00 96.06 95 GLY A O 1
ATOM 686 N N . MET A 1 96 ? -0.624 4.011 2.751 1.00 96.12 96 MET A N 1
ATOM 687 C CA . MET A 1 96 ? 0.294 2.977 3.241 1.00 96.12 96 MET A CA 1
ATOM 688 C C . MET A 1 96 ? 1.662 3.580 3.591 1.00 96.12 96 MET A C 1
ATOM 690 O O . MET A 1 96 ? 2.134 3.423 4.721 1.00 96.12 96 MET A O 1
ATOM 694 N N . ILE A 1 97 ? 2.270 4.329 2.663 1.00 95.75 97 ILE A N 1
ATOM 695 C CA . ILE A 1 97 ? 3.598 4.940 2.839 1.00 95.75 97 ILE A CA 1
ATOM 696 C C . ILE A 1 97 ? 3.605 5.907 4.025 1.00 95.75 97 ILE A C 1
ATOM 698 O O . ILE A 1 97 ? 4.497 5.846 4.875 1.00 95.75 97 ILE A O 1
ATOM 702 N N . ARG A 1 98 ? 2.600 6.784 4.125 1.00 96.25 98 ARG A N 1
ATOM 703 C CA . ARG A 1 98 ? 2.503 7.769 5.211 1.00 96.25 98 ARG A CA 1
ATOM 704 C C . ARG A 1 98 ? 2.349 7.103 6.575 1.00 96.25 98 ARG A C 1
ATOM 706 O O . ARG A 1 98 ? 2.984 7.547 7.528 1.00 96.25 98 ARG A O 1
ATOM 713 N N . LYS A 1 99 ? 1.546 6.038 6.683 1.00 93.75 99 LYS A N 1
ATOM 714 C CA . LYS A 1 99 ? 1.348 5.309 7.948 1.00 93.75 99 LYS A CA 1
ATOM 715 C C . LYS A 1 99 ? 2.600 4.548 8.384 1.00 93.75 99 LYS A C 1
ATOM 717 O O . LYS A 1 99 ? 2.970 4.639 9.555 1.00 93.75 99 LYS A O 1
ATOM 722 N N . LEU A 1 100 ? 3.273 3.872 7.449 1.00 93.94 100 LEU A N 1
ATOM 723 C CA . LEU A 1 100 ? 4.557 3.200 7.691 1.00 93.94 100 LEU A CA 1
ATOM 724 C C . LEU A 1 100 ? 5.634 4.192 8.140 1.00 93.94 100 LEU A C 1
ATOM 726 O O . LEU A 1 100 ? 6.259 4.000 9.179 1.00 93.94 100 LEU A O 1
ATOM 730 N N . ARG A 1 101 ? 5.813 5.297 7.406 1.00 95.62 101 ARG A N 1
ATOM 731 C CA . ARG A 1 101 ? 6.817 6.324 7.737 1.00 95.62 101 ARG A CA 1
ATOM 732 C C . ARG A 1 101 ? 6.545 7.029 9.062 1.00 95.62 101 ARG A C 1
ATOM 734 O O . ARG A 1 101 ? 7.484 7.462 9.719 1.00 95.62 101 ARG A O 1
ATOM 741 N N . ALA A 1 102 ? 5.281 7.126 9.464 1.00 94.88 102 ALA A N 1
ATOM 742 C CA . ALA A 1 102 ? 4.894 7.668 10.761 1.00 94.88 102 ALA A CA 1
ATOM 743 C C . ALA A 1 102 ? 5.057 6.668 11.924 1.00 94.88 102 ALA A C 1
ATOM 745 O O . ALA A 1 102 ? 4.732 7.013 13.057 1.00 94.88 102 ALA A O 1
ATOM 746 N N . GLY A 1 103 ? 5.507 5.431 11.672 1.00 92.44 103 GLY A N 1
ATOM 747 C CA . GLY A 1 103 ? 5.653 4.400 12.706 1.00 92.44 103 GLY A CA 1
ATOM 748 C C . GLY A 1 103 ? 4.324 3.932 13.308 1.00 92.44 103 GLY A C 1
ATOM 749 O O . GLY A 1 103 ? 4.317 3.320 14.371 1.00 92.44 103 GLY A O 1
ATOM 750 N N . MET A 1 104 ? 3.197 4.214 12.643 1.00 89.81 104 MET A N 1
ATOM 751 C CA . MET A 1 104 ? 1.875 3.734 13.063 1.00 89.81 104 MET A CA 1
ATOM 752 C C . MET A 1 104 ? 1.661 2.252 12.716 1.00 89.81 104 MET A C 1
ATOM 754 O O . MET A 1 104 ? 0.698 1.657 13.192 1.00 89.81 104 MET A O 1
ATOM 758 N N . MET A 1 105 ? 2.540 1.670 11.890 1.00 89.69 105 MET A N 1
ATOM 759 C CA . MET A 1 105 ? 2.534 0.263 11.487 1.00 89.69 105 MET A CA 1
ATOM 760 C C . MET A 1 105 ? 3.971 -0.290 11.380 1.00 89.69 105 MET A C 1
ATOM 762 O O . MET A 1 105 ? 4.837 0.425 10.872 1.00 89.69 105 MET A O 1
ATOM 766 N N . PRO A 1 106 ? 4.217 -1.561 11.759 1.00 78.69 106 PRO A N 1
ATOM 767 C CA . PRO A 1 106 ? 3.295 -2.429 12.492 1.00 78.69 106 PRO A CA 1
ATOM 768 C C . PRO A 1 106 ? 3.106 -1.941 13.943 1.00 78.69 106 PRO A C 1
ATOM 770 O O . PRO A 1 106 ? 4.059 -1.430 14.538 1.00 78.69 106 PRO A O 1
ATOM 773 N N . PRO A 1 107 ? 1.891 -2.045 14.516 1.00 72.88 107 PRO A N 1
ATOM 774 C CA . PRO A 1 107 ? 1.667 -1.691 15.912 1.00 72.88 107 PRO A CA 1
ATOM 775 C C . PRO A 1 107 ? 2.499 -2.611 16.817 1.00 72.88 107 PRO A C 1
ATOM 777 O O . PRO A 1 107 ? 2.740 -3.771 16.478 1.00 72.88 107 PRO A O 1
ATOM 780 N N . LYS A 1 108 ? 2.971 -2.056 17.935 1.00 71.25 108 LYS A N 1
ATOM 781 C CA . LYS A 1 108 ? 3.679 -2.794 18.991 1.00 71.25 108 LYS A CA 1
ATOM 782 C C . LYS A 1 108 ? 2.759 -3.794 19.683 1.00 71.25 108 LYS A C 1
ATOM 784 O O . LYS A 1 108 ? 1.556 -3.476 19.816 1.00 71.25 108 LYS A O 1
#

Organism: NCBI:txid408172

Sequence (108 aa):
MNTLTTALVAIGAALLLAVQTVDPDSGSYEVVSPAERTVAFAGDPGTIDVTTEDLTTLVQQYCQVCHNDVMMTGNMSLTGFDVAAAPERAETAEGMIRKLRAGMMPPK

Radius of gyration: 24.82 Å; Cα contacts (8 Å, |Δi|>4): 51; chains: 1; bounding box: 60×59×38 Å